Protein AF-A0A6V7I2I3-F1 (afdb_monomer_lite)

Secondary structure (DSSP, 8-state):
-HHHHHHHH-S-HHHHHHHHHHHHHHHHHHHHHHHHHHHHH-TT---S--

Radius of gyration: 17.53 Å; chains: 1; bounding box: 37×19×42 Å

Organism: NCBI:txid1563983

InterPro domains:
  IPR050598 Cellular Amino Acid Transporter [PTHR11785] (1-50)

Foldseek 3Di:
DVLVVVCVPDPCPPVSCVVVVVVVVVVVVVVVVVVVVCCVVCVPPDDPDD

Sequence (50 aa):
CIITLALLIIEDVYVLINYVSFVEALFTTLSVSGLLWMRHKKPDLERPIK

pLDDT: mean 73.99, std 12.55, range [51.84, 93.75]

Structure (mmCIF, N/CA/C/O backbone):
data_AF-A0A6V7I2I3-F1
#
_entry.id   AF-A0A6V7I2I3-F1
#
loop_
_atom_site.group_PDB
_atom_site.id
_atom_site.type_symbol
_atom_site.label_atom_id
_atom_site.label_alt_id
_atom_site.label_comp_id
_atom_site.label_asym_id
_atom_site.label_entity_id
_atom_site.label_seq_id
_atom_site.pdbx_PDB_ins_code
_atom_site.Cartn_x
_atom_site.Cartn_y
_atom_site.Cartn_z
_atom_site.occupancy
_atom_site.B_iso_or_equiv
_atom_site.auth_seq_id
_atom_site.auth_comp_id
_atom_site.auth_asym_id
_atom_site.auth_atom_id
_atom_site.pdbx_PDB_model_num
ATOM 1 N N . CYS A 1 1 ? -0.074 12.483 -10.033 1.00 61.72 1 CYS A N 1
ATOM 2 C CA . CYS A 1 1 ? 0.905 13.083 -10.969 1.00 61.72 1 CYS A CA 1
ATOM 3 C C . CYS A 1 1 ? 2.077 12.150 -11.289 1.00 61.72 1 CYS A C 1
ATOM 5 O O . CYS A 1 1 ? 2.375 11.984 -12.459 1.00 61.72 1 CYS A O 1
ATOM 7 N N . ILE A 1 2 ? 2.703 11.495 -10.300 1.00 63.84 2 ILE A N 1
ATOM 8 C CA . ILE A 1 2 ? 3.860 10.596 -10.526 1.00 63.84 2 ILE A CA 1
ATOM 9 C C . ILE A 1 2 ? 3.462 9.310 -11.276 1.00 63.84 2 ILE A C 1
ATOM 11 O O . ILE A 1 2 ? 4.156 8.891 -12.193 1.00 63.84 2 ILE A O 1
ATOM 15 N N . ILE A 1 3 ? 2.298 8.738 -10.953 1.00 66.81 3 ILE A N 1
ATOM 16 C CA . ILE A 1 3 ? 1.759 7.526 -11.602 1.00 66.81 3 ILE A CA 1
ATOM 17 C C . ILE A 1 3 ? 1.519 7.769 -13.102 1.00 66.81 3 ILE A C 1
ATOM 19 O O . ILE A 1 3 ? 1.842 6.934 -13.936 1.00 66.81 3 ILE A O 1
ATOM 23 N N . THR A 1 4 ? 1.013 8.955 -13.448 1.00 67.81 4 THR A N 1
ATOM 24 C CA . THR A 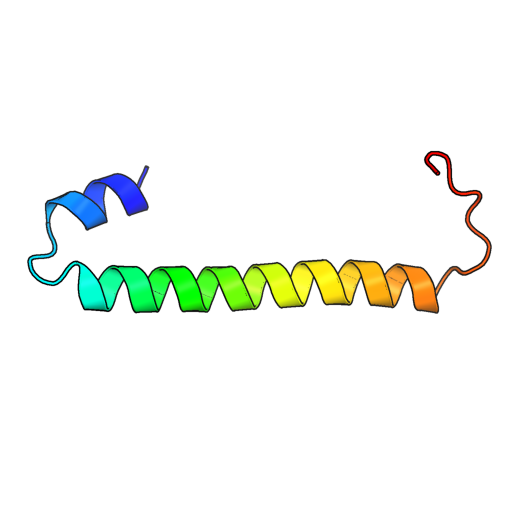1 4 ? 0.719 9.374 -14.827 1.00 67.81 4 THR A CA 1
ATOM 25 C C . THR A 1 4 ? 1.984 9.559 -15.669 1.00 67.81 4 THR A C 1
ATOM 27 O O . THR A 1 4 ? 1.977 9.246 -16.852 1.00 67.81 4 THR A O 1
ATOM 30 N N . LEU A 1 5 ? 3.080 10.020 -15.056 1.00 65.25 5 LEU A N 1
ATOM 31 C CA . LEU A 1 5 ? 4.402 10.106 -15.688 1.00 65.25 5 LEU A CA 1
ATOM 32 C C . LEU A 1 5 ? 5.060 8.725 -15.845 1.00 65.25 5 LEU A C 1
ATOM 34 O O . LEU A 1 5 ? 5.671 8.458 -16.874 1.00 65.25 5 LEU A O 1
ATOM 38 N N . ALA A 1 6 ? 4.891 7.829 -14.866 1.00 65.12 6 ALA A N 1
ATOM 39 C CA . ALA A 1 6 ? 5.392 6.454 -14.935 1.00 65.12 6 ALA A CA 1
ATOM 40 C C . ALA A 1 6 ? 4.702 5.623 -16.038 1.00 65.12 6 ALA A C 1
ATOM 42 O O . ALA A 1 6 ? 5.366 4.856 -16.729 1.00 65.12 6 ALA A O 1
ATOM 43 N N . LEU A 1 7 ? 3.397 5.833 -16.255 1.00 63.34 7 LEU A N 1
ATOM 44 C CA . LEU A 1 7 ? 2.602 5.201 -17.322 1.00 63.34 7 LEU A CA 1
ATOM 45 C C . LEU A 1 7 ? 3.090 5.531 -18.745 1.00 63.34 7 LEU A C 1
ATOM 47 O O . LEU A 1 7 ? 2.815 4.768 -19.663 1.00 63.34 7 LEU A O 1
ATOM 51 N N . LEU A 1 8 ? 3.792 6.652 -18.937 1.00 65.12 8 LEU A N 1
ATOM 52 C CA . LEU A 1 8 ? 4.280 7.099 -20.247 1.00 65.12 8 LEU A CA 1
ATOM 53 C C . LEU A 1 8 ? 5.667 6.522 -20.603 1.00 65.12 8 LEU A C 1
ATOM 55 O O . LEU A 1 8 ? 6.044 6.524 -21.769 1.00 65.12 8 LEU A O 1
ATOM 59 N N . ILE A 1 9 ? 6.439 6.074 -19.605 1.00 61.38 9 ILE A N 1
ATOM 60 C CA . ILE A 1 9 ? 7.871 5.738 -19.747 1.00 61.38 9 ILE A CA 1
ATOM 61 C C . ILE A 1 9 ? 8.125 4.220 -19.723 1.00 61.38 9 ILE A C 1
ATOM 63 O O . ILE A 1 9 ? 9.163 3.763 -20.194 1.00 61.38 9 ILE A O 1
ATOM 67 N N . ILE A 1 10 ? 7.202 3.425 -19.182 1.00 62.84 10 ILE A N 1
ATOM 68 C CA . ILE A 1 10 ? 7.393 1.982 -18.986 1.00 62.84 10 ILE A CA 1
ATOM 69 C C . ILE A 1 10 ? 6.828 1.211 -20.190 1.00 62.84 10 ILE A C 1
ATOM 71 O O . ILE A 1 10 ? 5.620 1.218 -20.408 1.00 62.84 10 ILE A O 1
ATOM 75 N N . GLU A 1 11 ? 7.692 0.519 -20.945 1.00 60.41 11 GLU A N 1
ATOM 76 C CA . GLU A 1 11 ? 7.301 -0.352 -22.074 1.00 60.41 11 GLU A CA 1
ATOM 77 C C . GLU A 1 11 ? 6.399 -1.530 -21.639 1.00 60.41 11 GLU A C 1
ATOM 79 O O . GLU A 1 11 ? 5.534 -1.964 -22.396 1.00 60.41 11 GLU A O 1
ATOM 84 N N . ASP A 1 12 ? 6.523 -1.996 -20.391 1.00 66.06 12 ASP A N 1
ATOM 85 C CA . ASP A 1 12 ? 5.747 -3.108 -19.825 1.00 66.06 12 ASP A CA 1
ATOM 86 C C . ASP A 1 12 ? 4.587 -2.633 -18.935 1.00 66.06 12 ASP A C 1
ATOM 88 O O . ASP A 1 12 ? 4.603 -2.721 -17.700 1.00 66.06 12 ASP A O 1
ATOM 92 N N . VAL A 1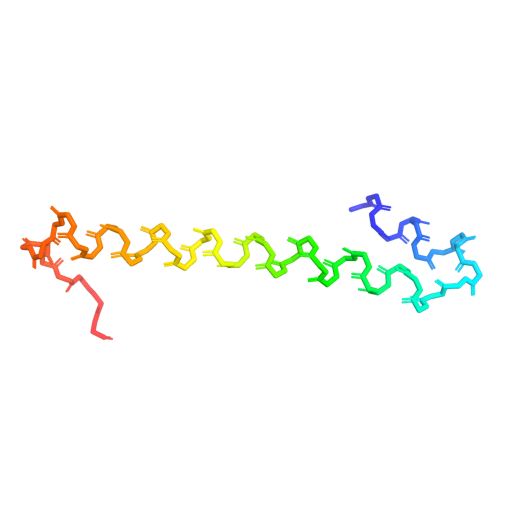 13 ? 3.522 -2.160 -19.583 1.00 72.06 13 VAL A N 1
ATOM 93 C CA . VAL A 1 13 ? 2.254 -1.757 -18.944 1.00 72.06 13 VAL A CA 1
ATOM 94 C C . VAL A 1 13 ? 1.709 -2.856 -18.011 1.00 72.06 13 VAL A C 1
ATOM 96 O O . VAL A 1 13 ? 1.131 -2.561 -16.965 1.00 72.06 13 VAL A O 1
ATOM 99 N N . TYR A 1 14 ? 1.957 -4.129 -18.329 1.00 72.44 14 TYR A N 1
ATOM 100 C CA . TYR A 1 14 ? 1.528 -5.276 -17.524 1.00 72.44 14 TYR A CA 1
ATOM 101 C C . TYR A 1 14 ? 2.158 -5.333 -16.127 1.00 72.44 14 TYR A C 1
ATOM 103 O O . TYR A 1 14 ? 1.462 -5.631 -15.152 1.00 72.44 14 TYR A O 1
ATOM 111 N N . VAL A 1 15 ? 3.456 -5.046 -15.996 1.00 77.12 15 VAL A N 1
ATOM 112 C CA . VAL A 1 15 ? 4.140 -5.082 -14.691 1.00 77.12 15 VAL A CA 1
ATOM 113 C C . VAL A 1 15 ? 3.694 -3.900 -13.833 1.00 77.12 15 VAL A C 1
ATOM 115 O O . VAL A 1 15 ? 3.443 -4.057 -12.637 1.00 77.12 15 VAL A O 1
ATOM 118 N N . LEU A 1 16 ? 3.496 -2.736 -14.457 1.00 79.12 16 LEU A N 1
ATOM 119 C CA . LEU A 1 16 ? 3.000 -1.542 -13.781 1.00 79.12 16 LEU A CA 1
ATOM 120 C C . LEU A 1 16 ? 1.574 -1.731 -13.243 1.00 79.12 16 LEU A C 1
ATOM 122 O O . LEU A 1 16 ? 1.311 -1.394 -12.088 1.00 79.12 16 LEU A O 1
ATOM 126 N N . ILE A 1 17 ? 0.672 -2.317 -14.040 1.00 82.62 17 ILE A N 1
ATOM 127 C CA . ILE A 1 17 ? -0.697 -2.636 -13.604 1.00 82.62 17 ILE A CA 1
ATOM 128 C C . ILE A 1 17 ? -0.671 -3.576 -12.400 1.00 82.62 17 ILE A C 1
ATOM 130 O O . ILE A 1 17 ? -1.375 -3.325 -11.422 1.00 82.62 17 ILE A O 1
ATOM 134 N N . ASN A 1 18 ? 0.147 -4.630 -12.439 1.00 83.88 18 ASN A N 1
ATOM 135 C CA . ASN A 1 18 ? 0.251 -5.569 -11.322 1.00 83.88 18 ASN A CA 1
ATOM 136 C C . ASN A 1 18 ? 0.775 -4.887 -10.051 1.00 83.88 18 ASN A C 1
ATOM 138 O O . ASN A 1 18 ? 0.241 -5.118 -8.968 1.00 83.88 18 ASN A O 1
ATOM 142 N N . TYR A 1 19 ? 1.764 -4.000 -10.177 1.00 83.75 19 TYR A N 1
ATOM 143 C CA . TYR A 1 19 ? 2.319 -3.273 -9.037 1.00 83.75 19 TYR A CA 1
ATOM 144 C C . TYR A 1 19 ? 1.304 -2.306 -8.409 1.00 83.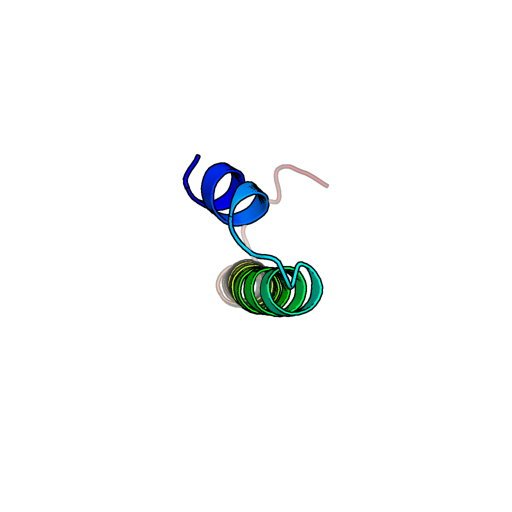75 19 TYR A C 1
ATOM 146 O O . TYR A 1 19 ? 1.110 -2.308 -7.193 1.00 83.75 19 TYR A O 1
ATOM 154 N N . VAL A 1 20 ? 0.615 -1.508 -9.231 1.00 83.69 20 VAL A N 1
ATOM 155 C CA . VAL A 1 20 ? -0.416 -0.571 -8.754 1.00 83.69 20 VAL A CA 1
ATOM 156 C C . VAL A 1 20 ? -1.595 -1.326 -8.147 1.00 83.69 20 VAL A C 1
ATOM 158 O O . VAL A 1 20 ? -2.022 -0.977 -7.051 1.00 83.69 20 VAL A O 1
ATOM 161 N N . SER A 1 21 ? -2.063 -2.396 -8.795 1.00 86.81 21 SER A N 1
ATOM 162 C CA . SER A 1 21 ? -3.171 -3.221 -8.292 1.00 86.81 21 SER A CA 1
ATOM 163 C C . SER A 1 21 ? -2.834 -3.876 -6.953 1.00 86.81 21 SER A C 1
ATOM 165 O O . SER A 1 21 ? -3.691 -3.968 -6.078 1.00 86.81 21 SER A O 1
ATOM 167 N N . PHE A 1 22 ? -1.581 -4.296 -6.754 1.00 88.56 22 PHE A N 1
ATOM 168 C CA . PHE A 1 22 ? -1.127 -4.845 -5.478 1.00 88.56 22 PHE A CA 1
ATOM 169 C C . PHE A 1 22 ? -1.154 -3.794 -4.359 1.00 88.56 22 PHE A C 1
ATOM 171 O O . PHE A 1 22 ? -1.702 -4.044 -3.285 1.00 88.56 22 PHE A O 1
ATOM 178 N N . VAL A 1 23 ? -0.606 -2.602 -4.612 1.00 90.06 23 VAL A N 1
ATOM 179 C CA . VAL A 1 23 ? -0.608 -1.500 -3.635 1.00 90.06 23 VAL A CA 1
ATOM 180 C C . VAL A 1 23 ? -2.033 -1.030 -3.333 1.00 90.06 23 VAL A C 1
ATOM 182 O O . VAL A 1 23 ? -2.367 -0.808 -2.169 1.00 90.06 23 VAL A O 1
ATOM 185 N N . GLU A 1 24 ? -2.885 -0.922 -4.353 1.00 89.50 24 GLU A N 1
ATOM 186 C CA . GLU A 1 24 ? -4.295 -0.565 -4.199 1.00 89.50 24 GLU A CA 1
ATOM 187 C C . GLU A 1 24 ? -5.033 -1.600 -3.345 1.00 89.50 24 GLU A C 1
ATOM 189 O O . GLU A 1 24 ? -5.652 -1.232 -2.350 1.00 89.50 24 GLU A O 1
ATOM 194 N N . ALA A 1 25 ? -4.888 -2.895 -3.641 1.00 91.50 25 ALA A N 1
ATOM 195 C CA . ALA A 1 25 ? -5.516 -3.961 -2.865 1.00 91.50 25 ALA A CA 1
ATOM 196 C C . ALA A 1 25 ? -5.082 -3.946 -1.387 1.00 91.50 25 ALA A C 1
ATOM 198 O O . ALA A 1 25 ? -5.916 -4.118 -0.492 1.00 91.50 25 ALA A O 1
ATOM 199 N N . LEU A 1 26 ? -3.803 -3.687 -1.097 1.00 93.75 26 LEU A N 1
ATOM 200 C CA . LEU A 1 26 ? -3.325 -3.508 0.278 1.00 93.75 26 LEU A CA 1
ATOM 201 C C . LEU A 1 26 ? -3.982 -2.301 0.957 1.00 93.75 26 LEU A C 1
ATOM 203 O O . LEU A 1 26 ? -4.433 -2.390 2.098 1.00 93.75 26 LEU A O 1
ATOM 207 N N . PHE A 1 27 ? -4.087 -1.175 0.257 1.00 91.69 27 PHE A N 1
ATOM 208 C CA . PHE A 1 27 ? -4.688 0.035 0.810 1.00 91.69 27 PHE A CA 1
ATOM 209 C C . PHE A 1 27 ? -6.200 -0.116 1.040 1.00 91.69 27 PHE A C 1
ATOM 211 O O . PHE A 1 27 ? -6.730 0.308 2.072 1.00 91.69 27 PHE A O 1
ATOM 218 N N . THR A 1 28 ? -6.902 -0.780 0.120 1.00 92.75 28 THR A N 1
ATOM 219 C CA . THR A 1 28 ? -8.327 -1.099 0.234 1.00 92.75 28 THR A CA 1
ATOM 220 C C . THR A 1 28 ? -8.584 -2.081 1.373 1.00 92.75 28 THR A C 1
ATOM 222 O O . THR A 1 28 ? -9.478 -1.841 2.182 1.00 92.75 28 THR A O 1
ATOM 225 N N . THR A 1 29 ? -7.790 -3.147 1.509 1.00 91.62 29 THR A N 1
ATOM 226 C CA . THR A 1 29 ? -7.937 -4.111 2.618 1.00 91.62 29 THR A CA 1
ATOM 227 C C . THR A 1 29 ? -7.634 -3.478 3.978 1.00 91.62 29 THR A C 1
ATOM 229 O O . THR A 1 29 ? -8.371 -3.714 4.939 1.00 91.62 29 THR A O 1
ATOM 232 N N . LEU A 1 30 ? -6.633 -2.597 4.070 1.00 92.12 30 LEU A N 1
ATOM 233 C CA . LEU A 1 30 ? -6.377 -1.789 5.269 1.00 92.12 30 LEU A CA 1
ATOM 234 C C . LEU A 1 30 ? -7.547 -0.847 5.592 1.00 92.12 30 LEU A C 1
ATOM 236 O O . LEU A 1 30 ? -7.981 -0.768 6.740 1.00 92.12 30 LEU A O 1
ATOM 240 N N . SER A 1 31 ? -8.118 -0.185 4.587 1.00 92.00 31 SER A N 1
ATOM 241 C CA . SER A 1 31 ? -9.266 0.713 4.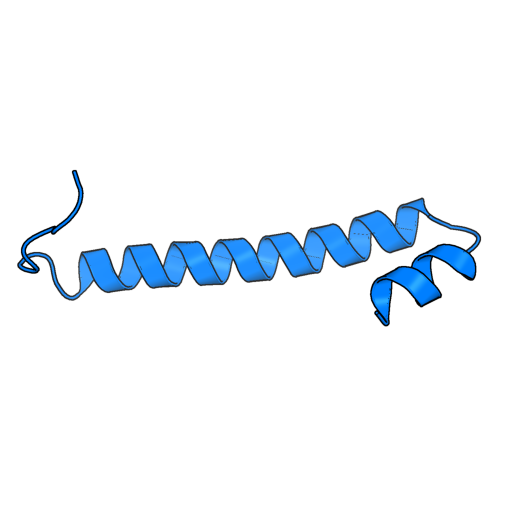774 1.00 92.00 31 SER A CA 1
ATOM 242 C C . SER A 1 31 ? -10.515 -0.042 5.245 1.00 92.00 31 SER A C 1
ATOM 244 O O . SER A 1 31 ? -11.172 0.359 6.209 1.00 92.00 31 SER A O 1
ATOM 246 N N . VAL A 1 32 ? -10.824 -1.177 4.608 1.00 89.75 32 VAL A N 1
ATOM 247 C CA . VAL A 1 32 ? -11.962 -2.038 4.966 1.00 89.75 32 VAL A CA 1
ATOM 248 C C . VAL A 1 32 ? -11.768 -2.656 6.348 1.00 89.75 32 VAL A C 1
ATOM 250 O O . VAL A 1 32 ? -12.706 -2.663 7.142 1.00 89.75 32 VAL A O 1
ATOM 253 N N . SER A 1 33 ? -10.566 -3.131 6.678 1.00 88.56 33 SER A N 1
ATOM 254 C CA . SER A 1 33 ? -10.276 -3.670 8.012 1.00 88.56 33 SER A CA 1
ATOM 255 C C . SER A 1 33 ? -10.351 -2.596 9.099 1.00 88.56 33 SER A C 1
ATOM 257 O O . SER A 1 33 ? -10.878 -2.878 10.171 1.00 88.56 33 SER A O 1
ATOM 259 N N . GLY A 1 34 ? -9.945 -1.353 8.821 1.00 85.25 34 GLY A N 1
ATOM 260 C CA . GLY A 1 34 ? -10.140 -0.216 9.726 1.00 85.25 34 GLY A CA 1
ATOM 261 C C . GLY A 1 34 ? -11.619 0.096 9.988 1.00 85.25 34 GLY A C 1
ATOM 262 O O . GLY A 1 34 ? -12.021 0.300 11.136 1.00 85.25 34 GLY A O 1
ATOM 263 N N . LEU A 1 35 ? -12.456 0.056 8.947 1.00 80.38 35 LEU A N 1
ATOM 264 C CA . LEU A 1 35 ? -13.915 0.186 9.067 1.00 80.38 35 LEU A CA 1
ATOM 265 C C . LEU A 1 35 ? -14.528 -0.975 9.864 1.00 80.38 35 LEU A C 1
ATOM 267 O O . LEU A 1 35 ? -15.364 -0.754 10.744 1.00 80.38 35 LEU A O 1
ATOM 271 N N . LEU A 1 36 ? -14.087 -2.206 9.596 1.00 78.81 36 LEU A N 1
ATOM 272 C CA . LEU A 1 36 ? -14.534 -3.401 10.310 1.00 78.81 36 LEU A CA 1
ATOM 273 C C . LEU A 1 36 ? -14.122 -3.352 11.791 1.00 78.81 36 LEU A C 1
ATOM 275 O O . LEU A 1 36 ? -14.915 -3.681 12.671 1.00 78.81 36 LEU A O 1
ATOM 279 N N . TRP A 1 37 ? -12.910 -2.872 12.072 1.00 76.00 37 TRP A N 1
ATOM 280 C CA . TRP A 1 37 ? -12.376 -2.694 13.418 1.00 76.00 37 TRP A CA 1
ATOM 281 C C . TRP A 1 37 ? -13.146 -1.632 14.204 1.00 76.00 37 TRP A C 1
ATOM 283 O O . TRP A 1 37 ? -13.504 -1.857 15.362 1.00 76.00 37 TRP A O 1
ATOM 293 N N . MET A 1 38 ? -13.476 -0.495 13.581 1.00 67.69 38 MET A N 1
ATOM 294 C CA . MET A 1 38 ? -14.343 0.510 14.206 1.00 67.69 38 MET A CA 1
ATOM 295 C C . MET A 1 38 ? -15.741 -0.039 14.499 1.00 67.69 38 MET A C 1
ATOM 297 O O . MET A 1 38 ? -16.302 0.266 15.551 1.00 67.69 38 MET A O 1
ATOM 301 N N . ARG A 1 39 ? -16.264 -0.908 13.627 1.00 68.25 39 ARG A N 1
ATOM 302 C CA . ARG A 1 39 ? -17.540 -1.597 13.847 1.00 68.25 39 ARG A CA 1
ATOM 303 C C . ARG A 1 39 ? -17.473 -2.618 14.987 1.00 68.25 39 ARG A C 1
ATOM 305 O O . ARG A 1 39 ? -18.472 -2.813 15.668 1.00 68.25 39 ARG A O 1
ATOM 312 N N . HIS A 1 40 ? -16.311 -3.229 15.223 1.00 66.50 40 HIS A N 1
ATOM 313 C CA . HIS A 1 40 ? -16.107 -4.154 16.339 1.00 66.50 40 HIS A CA 1
ATOM 314 C C . HIS A 1 40 ? -15.903 -3.428 17.680 1.00 66.50 40 HIS A C 1
ATOM 316 O O . HIS A 1 40 ? -16.377 -3.893 18.712 1.00 66.50 40 HIS A O 1
ATOM 322 N N . LYS A 1 41 ? -15.235 -2.265 17.679 1.00 64.81 41 LYS A N 1
ATOM 323 C CA . LYS A 1 41 ? -14.877 -1.533 18.907 1.00 64.81 41 LYS A CA 1
ATOM 324 C C . LYS A 1 41 ? -15.952 -0.551 19.397 1.00 64.81 41 LYS A C 1
ATOM 326 O O . LYS A 1 41 ? -15.933 -0.187 20.570 1.00 64.81 41 LYS A O 1
ATOM 331 N N . LYS A 1 42 ? -16.871 -0.104 18.532 1.00 59.78 42 LYS A N 1
ATOM 332 C CA . LYS A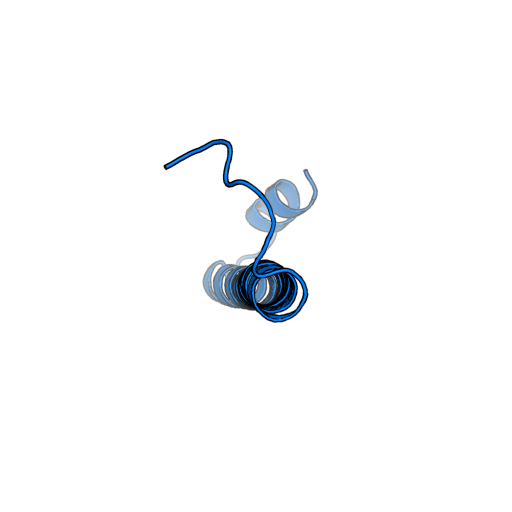 1 42 ? -17.991 0.786 18.895 1.00 59.78 42 LYS A CA 1
ATOM 333 C C . LYS A 1 42 ? -19.300 0.334 18.223 1.00 59.78 42 LYS A C 1
ATOM 335 O O . LYS A 1 42 ? -19.687 0.906 17.204 1.00 59.78 42 LYS A O 1
ATOM 340 N N . PRO A 1 43 ? -19.987 -0.682 18.775 1.00 62.44 43 PRO A N 1
ATOM 341 C CA . PRO A 1 43 ? -21.284 -1.134 18.264 1.00 62.44 43 PRO A CA 1
ATOM 342 C C . PRO A 1 43 ? -22.421 -0.120 18.501 1.00 62.44 43 PRO A C 1
ATOM 344 O O . PRO A 1 43 ? -23.442 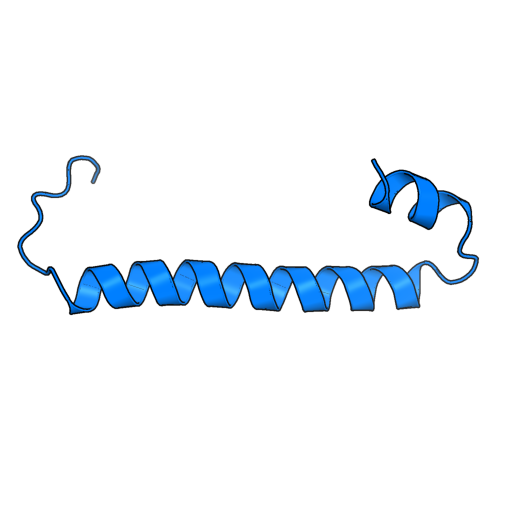-0.204 17.826 1.00 62.44 43 PRO A O 1
ATOM 347 N N . ASP A 1 44 ? -22.211 0.846 19.402 1.00 57.50 44 ASP A N 1
ATOM 348 C CA . ASP A 1 44 ? -23.204 1.802 19.921 1.00 57.50 44 ASP A CA 1
ATOM 349 C C . ASP A 1 44 ? -23.071 3.224 19.331 1.00 57.50 44 ASP A C 1
ATOM 351 O O . ASP A 1 44 ? -23.477 4.210 19.940 1.00 57.50 44 ASP A O 1
ATOM 355 N N . LEU A 1 45 ? -22.442 3.378 18.157 1.00 62.03 45 LEU A N 1
ATOM 356 C CA . LEU A 1 45 ? -22.512 4.656 17.439 1.00 62.03 45 LEU A CA 1
ATOM 357 C C . LEU A 1 45 ? -23.807 4.712 16.625 1.00 62.03 45 LEU A C 1
ATOM 359 O O . LEU A 1 45 ? -24.005 3.906 15.710 1.00 62.03 45 LEU A O 1
ATOM 363 N N . GLU A 1 46 ? -24.653 5.693 16.940 1.00 61.22 46 GLU A N 1
ATOM 364 C CA . GLU A 1 46 ? -25.848 6.040 16.175 1.00 61.22 46 GLU A CA 1
ATOM 365 C C . GLU A 1 46 ? -25.447 6.292 14.719 1.00 61.22 46 GLU A C 1
ATOM 367 O O . GLU A 1 46 ? -24.721 7.236 14.417 1.00 61.22 46 GLU A O 1
ATOM 372 N N . ARG A 1 47 ? -25.829 5.378 13.821 1.00 60.50 47 ARG A N 1
ATOM 373 C CA . ARG A 1 47 ? -25.470 5.433 12.399 1.00 60.50 47 ARG A CA 1
ATOM 374 C C . ARG A 1 47 ? -26.235 6.601 11.759 1.00 60.50 47 ARG A C 1
ATOM 376 O O . ARG A 1 47 ? -27.450 6.478 11.619 1.00 60.50 47 ARG A O 1
ATOM 383 N N . PRO A 1 48 ? -25.583 7.698 11.325 1.00 56.16 48 PRO A N 1
ATOM 384 C CA . PRO A 1 48 ? -26.295 8.826 10.724 1.00 56.16 48 PRO A CA 1
ATOM 385 C C . PRO A 1 48 ? -26.690 8.575 9.258 1.00 56.16 48 PRO A C 1
ATOM 387 O O . PRO A 1 48 ? -27.370 9.400 8.658 1.00 56.16 48 PRO A O 1
ATOM 390 N N . ILE A 1 49 ? -26.280 7.447 8.666 1.00 57.31 49 ILE A N 1
ATOM 391 C CA . ILE A 1 49 ? -26.609 7.063 7.289 1.00 57.31 49 ILE A CA 1
ATOM 392 C C . ILE A 1 49 ? -26.975 5.571 7.299 1.00 57.31 49 ILE A C 1
ATOM 394 O O . ILE A 1 49 ? -26.182 4.749 7.772 1.00 57.31 49 ILE A O 1
ATOM 398 N N . LYS A 1 50 ? -28.201 5.254 6.862 1.00 51.84 50 LYS A N 1
ATOM 399 C CA . LYS A 1 50 ? -28.683 3.886 6.609 1.00 51.84 50 LYS A CA 1
ATOM 400 C C . LYS A 1 50 ? -28.214 3.406 5.246 1.00 51.84 50 LYS A C 1
ATOM 402 O O . LYS A 1 50 ? -28.271 4.228 4.306 1.00 51.84 50 LYS A O 1
#